Protein AF-A0A9X8VDP2-F1 (afdb_monomer)

InterPro domains:
  IPR042096 Dihydroxy-acid dehydratase, C-terminal [G3DSA:3.50.30.80] (43-76)
  IPR056740 Dihydroxy-acid/6-phosphogluconate dehydratase, C-terminal [PF24877] (30-76)

Solvent-accessible surface area (backbone atoms only — not comparable to full-atom values): 5350 Å² total; per-residue (Å²): 115,84,36,79,78,78,72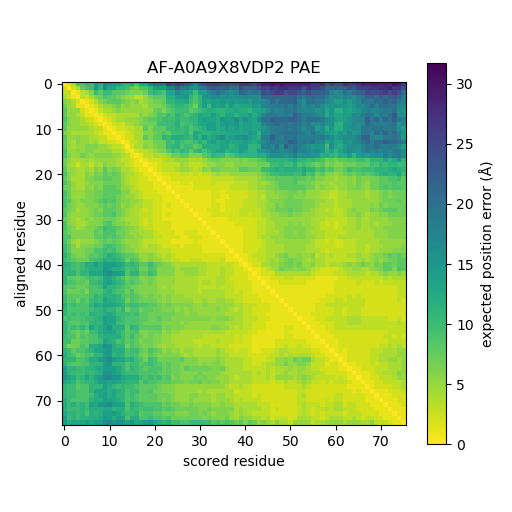,89,74,91,58,85,89,77,31,79,58,71,70,98,66,81,88,77,44,42,58,85,40,94,64,47,40,76,95,45,37,99,52,92,61,95,31,71,44,79,48,70,44,97,93,25,77,91,46,44,81,44,58,54,74,80,52,59,82,80,60,78,65,78,89,77,85,88,84,131

Mean predicted aligned error: 6.91 Å

Foldseek 3Di:
DAAPPPDDDPDPPPRPHDDPDDDPDQQPDPHHDCVRDPDVDPQWDWDDDPVHPVTDIGRNVPDDPVVVDDDDDDDD

Radius of gyration: 19.75 Å; Cα contacts (8 Å, |Δi|>4): 64; chains: 1; bounding box: 38×38×49 Å

Secondary structure (DSSP, 8-state):
---TT-----STT------SS----TTTSSS--GGG-S-SS-S-EEEEETTEEEEEEE-GGGS-GGGSS-------

Structure (mmCIF, N/CA/C/O backbone):
data_AF-A0A9X8VDP2-F1
#
_entry.id   AF-A0A9X8VDP2-F1
#
loop_
_atom_site.group_PDB
_atom_site.id
_atom_site.type_symbol
_atom_site.label_atom_id
_atom_site.label_alt_id
_atom_site.label_comp_id
_atom_site.label_asym_id
_atom_site.label_entity_id
_atom_site.label_seq_id
_atom_site.pdbx_PDB_ins_code
_atom_site.Cartn_x
_atom_site.Cartn_y
_atom_site.Cartn_z
_atom_site.occupancy
_atom_site.B_iso_or_equiv
_atom_site.auth_seq_id
_atom_site.auth_comp_id
_atom_site.auth_asym_id
_atom_site.auth_atom_id
_atom_site.pdbx_PDB_model_num
ATOM 1 N N . SER A 1 1 ? 5.759 16.068 -16.951 1.00 53.38 1 SER A N 1
ATOM 2 C CA . SER A 1 1 ? 6.217 14.725 -16.524 1.00 53.38 1 SER A CA 1
ATOM 3 C C . SER A 1 1 ? 7.427 14.887 -15.625 1.00 53.38 1 SER A C 1
ATOM 5 O O . SER A 1 1 ? 8.010 15.953 -15.686 1.00 53.38 1 SER A O 1
ATOM 7 N N . ALA A 1 2 ? 7.786 13.911 -14.790 1.00 59.84 2 ALA A N 1
ATOM 8 C CA . ALA A 1 2 ? 9.137 13.802 -14.234 1.00 59.84 2 ALA A CA 1
ATOM 9 C C . ALA A 1 2 ? 9.919 12.811 -15.119 1.00 59.84 2 ALA A C 1
ATOM 11 O O . ALA A 1 2 ? 9.341 11.818 -15.559 1.00 59.84 2 ALA A O 1
ATOM 12 N N . GLY A 1 3 ? 11.167 13.118 -15.457 1.00 67.69 3 GLY A N 1
ATOM 13 C CA . GLY A 1 3 ? 12.040 12.315 -16.302 1.00 67.69 3 GLY A CA 1
ATOM 14 C C . GLY A 1 3 ? 12.702 11.183 -15.503 1.00 67.69 3 GLY A C 1
ATOM 15 O O . GLY A 1 3 ? 12.990 11.356 -14.319 1.00 67.69 3 GLY A O 1
ATOM 16 N N . PRO A 1 4 ? 12.970 10.028 -16.126 1.00 72.31 4 PRO A N 1
ATOM 17 C CA . PRO A 1 4 ? 13.404 8.812 -15.436 1.00 72.31 4 PRO A CA 1
ATOM 18 C C . PRO A 1 4 ? 14.835 8.833 -14.881 1.00 72.31 4 PRO A C 1
ATOM 20 O O . PRO A 1 4 ? 15.213 7.936 -14.135 1.00 72.31 4 PRO A O 1
ATOM 23 N N . ALA A 1 5 ? 15.638 9.841 -15.217 1.00 75.50 5 ALA A N 1
ATOM 24 C CA . ALA A 1 5 ? 17.080 9.815 -14.984 1.00 75.50 5 ALA A CA 1
ATOM 25 C C . ALA A 1 5 ? 17.529 10.264 -13.578 1.00 75.50 5 ALA A C 1
ATOM 27 O O . ALA A 1 5 ? 18.726 10.312 -13.309 1.00 75.50 5 ALA A O 1
ATOM 28 N N . GLY A 1 6 ? 16.607 10.659 -12.689 1.00 75.50 6 GLY A N 1
ATOM 29 C CA . GLY A 1 6 ? 16.967 11.177 -11.357 1.00 75.50 6 GLY A CA 1
ATOM 30 C C . GLY A 1 6 ? 17.823 12.455 -11.392 1.00 75.50 6 GLY A C 1
ATOM 31 O O . GLY A 1 6 ? 18.419 12.838 -10.387 1.00 75.50 6 GLY A O 1
ATOM 32 N N . ILE A 1 7 ? 17.900 13.118 -12.551 1.00 78.38 7 ILE A N 1
ATOM 33 C CA . ILE A 1 7 ? 18.697 14.324 -12.764 1.00 78.38 7 ILE A CA 1
ATOM 34 C C . ILE A 1 7 ? 18.017 15.489 -12.046 1.00 78.38 7 ILE A C 1
ATOM 36 O O . ILE A 1 7 ? 16.844 15.791 -12.277 1.00 78.38 7 ILE A O 1
ATOM 40 N N . ARG A 1 8 ? 18.766 16.177 -11.183 1.00 78.88 8 ARG A N 1
ATOM 41 C CA . ARG A 1 8 ? 18.291 17.398 -10.530 1.00 78.88 8 ARG A CA 1
ATOM 42 C C . ARG A 1 8 ? 18.101 18.497 -11.577 1.00 78.88 8 ARG A C 1
ATOM 44 O O . ARG A 1 8 ? 19.063 18.913 -12.215 1.00 78.88 8 ARG A O 1
ATOM 51 N N . THR A 1 9 ? 16.884 19.018 -11.694 1.00 77.00 9 THR A N 1
ATOM 52 C CA . THR A 1 9 ? 16.562 20.120 -12.610 1.00 77.00 9 THR A CA 1
ATOM 53 C C . THR A 1 9 ? 16.319 21.422 -11.852 1.00 77.00 9 THR A C 1
ATOM 55 O O . THR A 1 9 ? 15.541 21.440 -10.899 1.00 77.00 9 THR A O 1
ATOM 58 N N . THR A 1 10 ? 16.927 22.524 -12.294 1.00 83.38 10 THR A N 1
ATOM 59 C CA . THR A 1 10 ? 16.642 23.890 -11.803 1.00 83.38 10 THR A CA 1
ATOM 60 C C . THR A 1 10 ? 15.797 24.707 -12.781 1.00 83.38 10 THR A C 1
ATOM 62 O O . THR A 1 10 ? 15.269 25.753 -12.413 1.00 83.38 10 THR A O 1
ATOM 65 N N . GLN A 1 11 ? 15.636 24.224 -14.015 1.00 82.25 11 GLN A N 1
ATOM 66 C CA . GLN A 1 11 ? 14.837 24.863 -15.053 1.00 82.25 11 GLN A CA 1
ATOM 67 C C . GLN A 1 11 ? 13.443 24.235 -15.119 1.00 82.25 11 GLN A C 1
ATOM 69 O O . GLN A 1 11 ? 13.305 23.012 -15.215 1.00 82.25 11 GLN A O 1
ATOM 74 N N . ALA A 1 12 ? 12.403 25.068 -15.079 1.00 82.38 12 ALA A N 1
ATOM 75 C CA . ALA A 1 12 ? 11.024 24.606 -15.182 1.00 82.38 12 ALA A CA 1
ATOM 76 C C . ALA A 1 12 ? 10.781 23.848 -16.500 1.00 82.38 12 ALA A C 1
ATOM 78 O O . ALA A 1 12 ? 11.335 24.197 -17.539 1.00 82.38 12 ALA A O 1
ATOM 79 N N . PHE A 1 13 ? 9.940 22.811 -16.439 1.00 79.94 13 PHE A N 1
ATOM 80 C CA . PHE A 1 13 ? 9.509 21.991 -17.584 1.00 79.94 13 PHE A CA 1
ATOM 81 C C . PHE A 1 13 ? 10.605 21.191 -18.322 1.00 79.94 13 PHE A C 1
ATOM 83 O O . PHE A 1 13 ? 10.323 20.604 -19.361 1.00 79.94 13 PHE A O 1
ATOM 90 N N . SER A 1 14 ? 11.815 21.063 -17.769 1.00 78.94 14 SER A N 1
ATOM 91 C CA . SER A 1 14 ? 12.955 20.330 -18.370 1.00 78.94 14 SER A CA 1
ATOM 92 C C . SER A 1 14 ? 12.924 18.800 -18.170 1.00 78.94 14 SER A C 1
ATOM 94 O O . SER A 1 14 ? 13.944 18.148 -17.978 1.00 78.94 14 SER A O 1
ATOM 96 N N . GLN A 1 15 ? 11.734 18.201 -18.170 1.00 79.12 15 GLN A N 1
ATOM 97 C CA . GLN A 1 15 ? 11.518 16.792 -17.811 1.00 79.12 15 GLN A CA 1
ATOM 98 C C . GLN A 1 15 ? 11.097 15.954 -19.039 1.00 79.12 15 GLN A C 1
ATOM 100 O O . GLN A 1 15 ? 10.137 15.165 -18.993 1.00 79.12 15 GLN A O 1
ATOM 105 N N . ASP A 1 16 ? 11.777 16.182 -20.166 1.00 79.75 16 ASP A N 1
ATOM 106 C CA . ASP A 1 16 ? 11.530 15.541 -21.468 1.00 79.75 16 ASP A CA 1
ATOM 107 C C . ASP A 1 16 ? 12.241 14.187 -21.642 1.00 79.75 16 ASP A C 1
ATOM 109 O O . ASP A 1 16 ? 11.937 13.451 -22.575 1.00 79.75 16 ASP A O 1
ATOM 113 N N . CYS A 1 17 ? 13.103 13.808 -20.700 1.00 79.75 17 CYS A N 1
ATOM 114 C CA . CYS A 1 17 ? 13.795 12.524 -20.694 1.00 79.75 17 CYS A CA 1
ATOM 115 C C . CYS A 1 17 ? 12.812 11.332 -20.713 1.00 79.75 17 CYS A C 1
ATOM 117 O O . CYS A 1 17 ? 11.752 11.345 -20.068 1.00 79.75 17 CYS A O 1
ATOM 119 N N . ARG A 1 18 ? 13.167 10.284 -21.461 1.00 83.12 18 ARG A N 1
ATOM 120 C CA . ARG A 1 18 ? 12.446 9.009 -21.585 1.00 83.12 18 ARG A CA 1
ATOM 121 C C . ARG A 1 18 ? 13.442 7.856 -21.469 1.00 83.12 18 ARG A C 1
ATOM 123 O O . ARG A 1 18 ? 14.627 8.053 -21.700 1.00 83.12 18 ARG A O 1
ATOM 130 N N . TRP A 1 19 ? 12.955 6.676 -21.090 1.00 83.50 19 TRP A N 1
ATOM 131 C CA . TRP A 1 19 ? 13.742 5.445 -21.168 1.00 83.50 19 TRP A CA 1
ATOM 132 C C . TRP A 1 19 ? 13.938 5.044 -22.634 1.00 83.50 19 TRP A C 1
ATOM 134 O O . TRP A 1 19 ? 13.020 5.218 -23.435 1.00 83.50 19 TRP A O 1
ATOM 144 N N . ASP A 1 20 ? 15.093 4.460 -22.960 1.00 88.50 20 ASP A N 1
ATOM 145 C CA . ASP A 1 20 ? 15.414 4.006 -24.324 1.00 88.50 20 ASP A CA 1
ATOM 146 C C . ASP A 1 20 ? 14.515 2.855 -24.798 1.00 88.50 20 ASP A C 1
ATOM 148 O O . ASP A 1 20 ? 14.317 2.648 -25.994 1.00 88.50 20 ASP A O 1
ATOM 152 N N . SER A 1 21 ? 13.961 2.088 -23.857 1.00 91.12 21 SER A N 1
ATOM 153 C CA . SER A 1 21 ? 13.061 0.973 -24.137 1.00 91.12 21 SER A CA 1
ATOM 154 C C . SER A 1 21 ? 11.917 0.907 -23.128 1.00 91.12 21 SER A C 1
ATOM 156 O O . SER A 1 21 ? 11.983 1.472 -22.034 1.00 91.12 21 SER A O 1
ATOM 158 N N . LEU A 1 22 ? 10.833 0.238 -23.527 1.00 91.25 22 LEU A N 1
ATOM 159 C CA . LEU A 1 22 ? 9.676 0.013 -22.668 1.00 91.25 22 LEU A CA 1
ATOM 160 C C . LEU A 1 22 ? 9.927 -1.151 -21.713 1.00 91.25 22 LEU A C 1
ATOM 162 O O . LEU A 1 22 ? 10.446 -2.194 -22.111 1.00 91.25 22 LEU A O 1
ATOM 166 N N . ASP A 1 23 ? 9.434 -1.008 -20.486 1.00 92.94 23 ASP A N 1
ATOM 167 C CA . ASP A 1 23 ? 9.351 -2.121 -19.551 1.00 92.94 23 ASP A CA 1
ATOM 168 C C . ASP A 1 23 ? 8.232 -3.094 -19.966 1.00 92.94 23 ASP A C 1
ATOM 170 O O . ASP A 1 23 ? 7.023 -2.833 -19.849 1.00 92.94 23 ASP A O 1
ATOM 174 N N . THR A 1 24 ? 8.659 -4.234 -20.500 1.00 95.88 24 THR A N 1
ATOM 175 C CA . THR A 1 24 ? 7.787 -5.314 -20.970 1.00 95.88 24 THR A CA 1
ATOM 176 C C . THR A 1 24 ? 7.747 -6.503 -20.011 1.00 95.88 24 THR A C 1
ATOM 178 O O . THR A 1 24 ? 6.967 -7.428 -20.241 1.00 95.88 24 THR A O 1
ATOM 181 N N . ASP A 1 25 ? 8.501 -6.471 -18.906 1.00 97.25 25 ASP A N 1
ATOM 182 C CA . ASP A 1 25 ? 8.515 -7.552 -17.925 1.00 97.25 25 ASP A CA 1
ATOM 183 C C . ASP A 1 25 ? 7.269 -7.471 -17.036 1.00 97.25 25 ASP A C 1
ATOM 185 O O . ASP A 1 25 ? 7.113 -6.598 -16.185 1.00 97.25 25 ASP A O 1
ATOM 189 N N . ARG A 1 26 ? 6.342 -8.408 -17.238 1.00 97.25 26 ARG A N 1
ATOM 190 C CA . ARG A 1 26 ? 5.084 -8.482 -16.484 1.00 97.25 26 ARG A CA 1
ATOM 191 C C . ARG A 1 26 ? 5.184 -9.277 -15.184 1.00 97.25 26 ARG A C 1
ATOM 193 O O . ARG A 1 26 ? 4.153 -9.489 -14.538 1.00 97.25 26 ARG A O 1
ATOM 200 N N . LYS A 1 27 ? 6.379 -9.721 -14.806 1.00 97.62 27 LYS A N 1
ATOM 201 C CA . LYS A 1 27 ? 6.646 -10.439 -13.564 1.00 97.62 27 LYS A CA 1
ATOM 202 C C . LYS A 1 27 ? 7.456 -9.587 -12.598 1.00 97.62 27 LYS A C 1
ATOM 204 O O . LYS A 1 27 ? 6.981 -9.351 -11.492 1.00 97.62 27 LYS A O 1
ATOM 209 N N . GLU A 1 28 ? 8.626 -9.103 -13.013 1.00 96.50 28 GLU A N 1
ATOM 210 C CA . GLU A 1 28 ? 9.500 -8.312 -12.136 1.00 96.50 28 GLU A CA 1
ATOM 211 C C . GLU A 1 28 ? 9.549 -6.817 -12.463 1.00 96.50 28 GLU A C 1
ATOM 213 O O . GLU A 1 28 ? 10.029 -6.037 -11.636 1.00 96.50 28 GLU A O 1
ATOM 218 N N . GLY A 1 29 ? 8.975 -6.396 -13.591 1.00 95.19 29 GLY A N 1
ATOM 219 C CA . GLY A 1 29 ? 8.898 -4.991 -13.982 1.00 95.19 29 GLY A CA 1
ATOM 220 C C . GLY A 1 29 ? 7.983 -4.133 -13.099 1.00 95.19 29 GLY A C 1
ATOM 221 O O . GLY A 1 29 ? 7.386 -4.576 -12.111 1.00 95.19 29 GLY A O 1
ATOM 222 N N . CYS A 1 30 ? 7.869 -2.865 -13.481 1.00 93.88 30 CYS A N 1
ATOM 223 C CA . CYS A 1 30 ? 7.078 -1.829 -12.825 1.00 93.88 30 CYS A CA 1
ATOM 224 C C . CYS A 1 30 ? 5.570 -2.110 -12.909 1.00 93.88 30 CYS A C 1
ATOM 226 O O . CYS A 1 30 ? 4.842 -1.880 -11.943 1.00 93.88 30 CYS A O 1
ATOM 228 N N . ILE A 1 31 ? 5.097 -2.639 -14.044 1.00 94.50 31 ILE A N 1
ATOM 229 C CA . ILE A 1 31 ? 3.698 -3.041 -14.240 1.00 94.50 31 ILE A CA 1
ATOM 230 C C . ILE A 1 31 ? 3.639 -4.559 -14.349 1.00 94.50 31 ILE A C 1
ATOM 232 O O . ILE A 1 31 ? 4.113 -5.139 -15.326 1.00 94.50 31 ILE A O 1
ATOM 236 N N . ARG A 1 32 ? 3.009 -5.196 -13.362 1.00 96.81 32 ARG A N 1
ATOM 237 C CA . ARG A 1 32 ? 2.956 -6.655 -1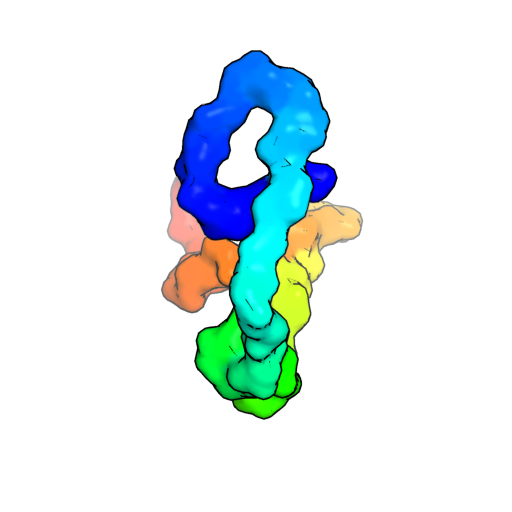3.231 1.00 96.81 32 ARG A CA 1
ATOM 238 C C . ARG A 1 32 ? 1.579 -7.210 -13.586 1.00 96.81 32 ARG A C 1
ATOM 240 O O . ARG A 1 32 ? 0.558 -6.540 -13.447 1.00 96.81 32 ARG A O 1
ATOM 247 N N . THR A 1 33 ? 1.567 -8.453 -14.050 1.00 97.75 33 THR A N 1
ATOM 248 C CA . THR A 1 33 ? 0.355 -9.280 -14.160 1.00 97.75 33 THR A CA 1
ATOM 249 C C . THR A 1 33 ? -0.236 -9.549 -12.780 1.00 97.75 33 THR A C 1
ATOM 251 O O . THR A 1 33 ? 0.467 -9.467 -11.772 1.00 97.75 33 THR A O 1
ATOM 254 N N . ARG A 1 34 ? -1.528 -9.892 -12.717 1.00 95.69 34 ARG A N 1
ATOM 255 C CA . ARG A 1 34 ? -2.203 -10.175 -11.444 1.00 95.69 34 ARG A CA 1
ATOM 256 C C . ARG A 1 34 ? -1.517 -11.314 -10.692 1.00 95.69 34 ARG A C 1
ATOM 258 O O . ARG A 1 34 ? -1.321 -11.210 -9.487 1.00 95.69 34 ARG A O 1
ATOM 265 N N . GLU A 1 35 ? -1.103 -12.357 -11.403 1.00 97.19 35 GLU A N 1
ATOM 266 C CA . GLU A 1 35 ? -0.427 -13.535 -10.851 1.00 97.19 35 GLU A CA 1
ATOM 267 C C . GLU A 1 35 ? 0.880 -13.169 -10.130 1.00 97.19 35 GLU A C 1
ATOM 269 O O . GLU A 1 35 ? 1.259 -13.830 -9.168 1.00 97.19 35 GLU A O 1
ATOM 274 N N . HIS A 1 36 ? 1.539 -12.092 -10.564 1.00 96.88 36 HIS A N 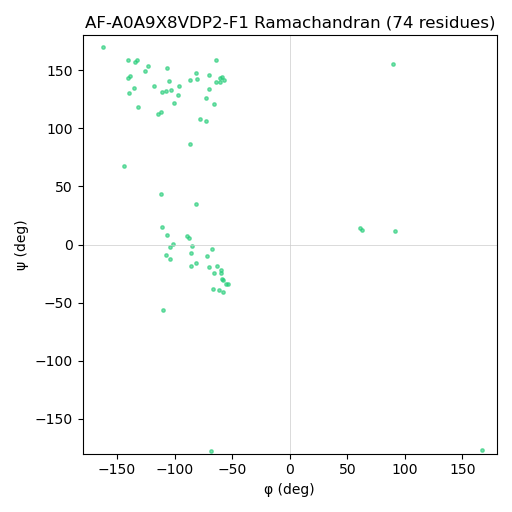1
ATOM 275 C CA . HIS A 1 36 ? 2.807 -11.600 -10.021 1.00 96.88 36 HIS A CA 1
ATOM 276 C C . HIS A 1 36 ? 2.662 -10.268 -9.269 1.00 96.88 36 HIS A C 1
ATOM 278 O O . HIS A 1 36 ? 3.654 -9.578 -9.023 1.00 96.88 36 HIS A O 1
ATOM 284 N N . ALA A 1 37 ? 1.436 -9.869 -8.922 1.00 93.69 37 ALA A N 1
ATOM 285 C CA . ALA A 1 37 ? 1.195 -8.634 -8.192 1.00 93.69 37 ALA A CA 1
ATOM 286 C C . ALA A 1 37 ? 1.893 -8.661 -6.823 1.00 93.69 37 ALA A C 1
ATOM 288 O O . ALA A 1 37 ? 1.915 -9.692 -6.148 1.00 93.69 37 ALA A O 1
ATOM 289 N N . TYR A 1 38 ? 2.411 -7.506 -6.385 1.00 89.00 38 TYR A N 1
ATOM 290 C CA . TYR A 1 38 ? 3.044 -7.347 -5.065 1.00 89.00 38 TYR A CA 1
ATOM 291 C C . TYR A 1 38 ? 2.137 -7.799 -3.914 1.00 89.00 38 TYR A C 1
ATOM 293 O O . TYR A 1 38 ? 2.601 -8.325 -2.905 1.00 89.00 38 TYR A O 1
ATOM 301 N N . SER A 1 39 ? 0.833 -7.595 -4.085 1.00 89.06 39 SER A N 1
ATOM 302 C CA . SER A 1 39 ? -0.224 -8.068 -3.207 1.00 89.06 39 SER A CA 1
ATOM 303 C C . SER A 1 39 ? -1.401 -8.522 -4.064 1.00 89.06 39 SER A C 1
ATOM 305 O O . SER A 1 39 ? -1.695 -7.911 -5.091 1.00 89.06 39 SER A O 1
ATOM 307 N N . GLN A 1 40 ? -2.078 -9.587 -3.635 1.00 90.88 40 GLN A N 1
ATOM 308 C CA . GLN A 1 40 ? -3.349 -10.015 -4.235 1.00 90.88 40 GLN A CA 1
ATOM 309 C C . GLN A 1 40 ? -4.543 -9.210 -3.697 1.00 90.88 40 GLN A C 1
ATOM 311 O O . GLN A 1 40 ? -5.616 -9.223 -4.296 1.00 90.88 40 GLN A O 1
ATOM 316 N N . ASP A 1 41 ? -4.344 -8.504 -2.584 1.00 88.12 41 ASP A N 1
ATOM 317 C CA . ASP A 1 41 ? -5.258 -7.497 -2.053 1.00 88.12 41 ASP A CA 1
ATOM 318 C C . ASP A 1 41 ? -4.966 -6.129 -2.696 1.00 88.12 41 ASP A C 1
ATOM 320 O O . ASP A 1 41 ? -3.800 -5.775 -2.896 1.00 88.12 41 ASP A O 1
ATOM 324 N N . GLY A 1 42 ? -6.019 -5.360 -2.996 1.00 88.81 42 GLY A N 1
ATOM 325 C CA . GLY A 1 42 ? -5.947 -4.045 -3.650 1.00 88.81 42 GLY A CA 1
ATOM 326 C C . GLY A 1 42 ? -5.308 -2.926 -2.815 1.00 88.81 42 GLY A C 1
ATOM 327 O O . GLY A 1 42 ? -5.124 -1.818 -3.317 1.00 88.81 42 GLY A O 1
ATOM 328 N N . GLY A 1 43 ? -4.948 -3.195 -1.560 1.00 92.06 43 GLY A N 1
ATOM 329 C CA . GLY A 1 43 ? -4.150 -2.307 -0.725 1.00 92.06 43 GLY A CA 1
ATOM 330 C C . GLY A 1 43 ? -4.957 -1.337 0.132 1.00 92.06 43 GLY A C 1
ATOM 331 O O . GLY A 1 43 ? -4.363 -0.403 0.674 1.00 92.06 43 GLY A O 1
ATOM 332 N N . LEU A 1 44 ? -6.276 -1.526 0.245 1.00 94.44 44 LEU A N 1
ATOM 333 C CA . LEU A 1 44 ? -7.172 -0.706 1.059 1.00 94.44 44 LEU A CA 1
A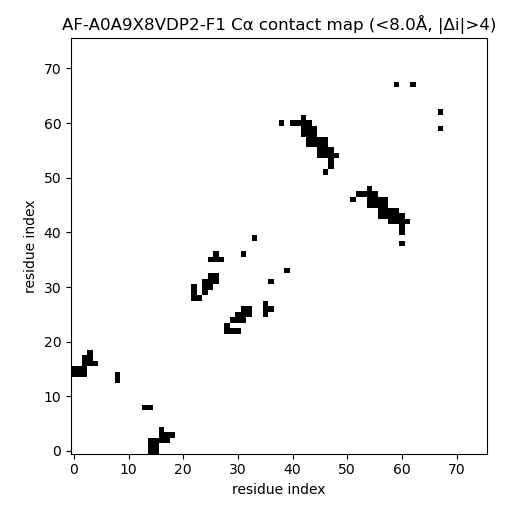TOM 334 C C . LEU A 1 44 ? -8.137 -1.586 1.854 1.00 94.44 44 LEU A C 1
ATOM 336 O O . LEU A 1 44 ? -8.769 -2.480 1.300 1.00 94.44 44 LEU A O 1
ATOM 340 N N . ALA A 1 45 ? -8.302 -1.265 3.134 1.00 93.62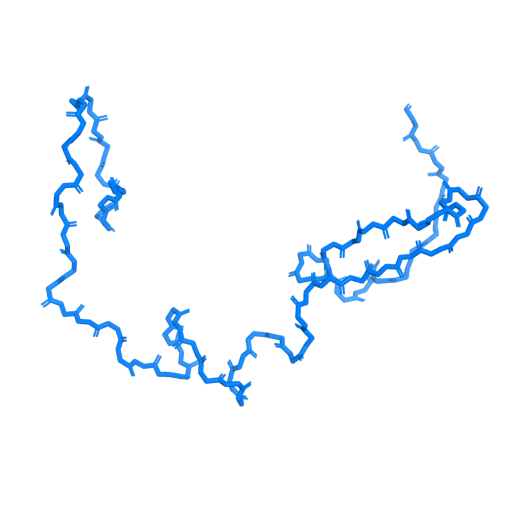 45 ALA A N 1
ATOM 341 C CA . ALA A 1 45 ? -9.324 -1.844 3.997 1.00 93.62 45 ALA A CA 1
ATOM 342 C C . ALA A 1 45 ? -10.162 -0.739 4.645 1.00 93.62 45 ALA A C 1
ATOM 344 O O . ALA A 1 45 ? -9.656 0.354 4.920 1.00 93.62 45 ALA A O 1
ATOM 345 N N . VAL A 1 46 ? -11.434 -1.044 4.911 1.00 96.75 46 VAL A N 1
ATOM 346 C CA . VAL A 1 46 ? -12.318 -0.200 5.721 1.00 96.75 46 VAL A CA 1
ATOM 347 C C . VAL A 1 46 ? -12.396 -0.797 7.121 1.00 96.75 46 VAL A C 1
ATOM 349 O O . VAL A 1 46 ? -12.780 -1.957 7.271 1.00 96.75 46 VAL A O 1
ATOM 352 N N . LEU A 1 47 ? -12.025 -0.022 8.138 1.00 96.94 47 LEU A N 1
ATOM 353 C CA . LEU A 1 47 ? -12.156 -0.417 9.538 1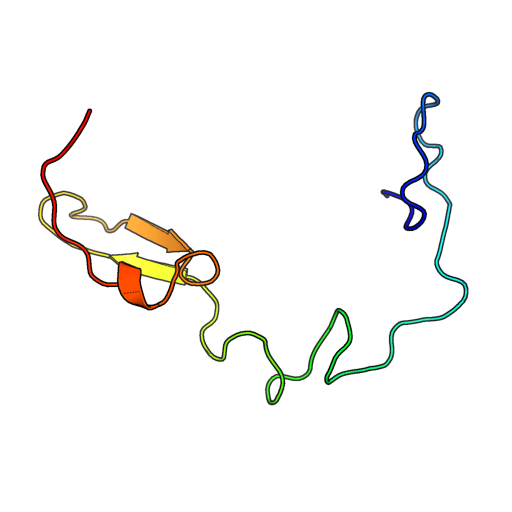.00 96.94 47 LEU A CA 1
ATOM 354 C C . LEU A 1 47 ? -13.325 0.318 10.178 1.00 96.94 47 LEU A C 1
ATOM 356 O O . LEU A 1 47 ? -13.507 1.510 9.949 1.00 96.94 47 LEU A O 1
ATOM 360 N N . TYR A 1 48 ? -14.069 -0.388 11.020 1.00 98.38 48 TYR A N 1
ATOM 361 C CA . TYR A 1 48 ? -15.187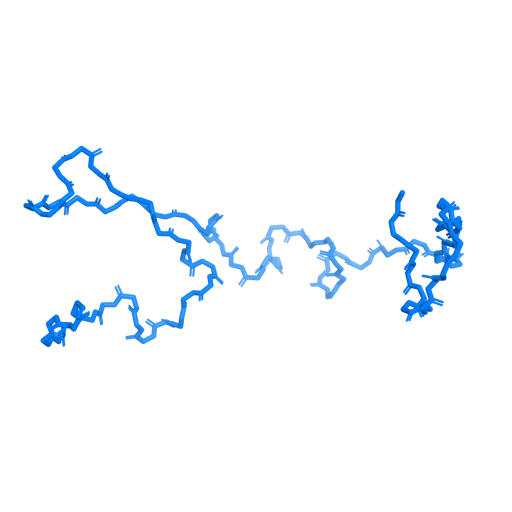 0.154 11.784 1.00 98.38 48 TYR A CA 1
ATOM 362 C C . TYR A 1 48 ? -14.962 -0.072 13.274 1.00 98.38 48 TYR A C 1
ATOM 364 O O . TYR A 1 48 ? -14.288 -1.018 13.683 1.00 98.38 48 TYR A O 1
ATOM 372 N N . GLY A 1 49 ? -15.558 0.786 14.091 1.00 97.81 49 GLY A N 1
ATOM 373 C CA . GLY A 1 49 ? -15.540 0.651 15.541 1.00 97.81 49 GLY A CA 1
ATOM 374 C C . GLY A 1 49 ? -16.025 1.919 16.223 1.00 97.81 49 GLY A C 1
ATOM 375 O O . GLY A 1 49 ? -16.372 2.894 15.567 1.00 97.81 49 GLY A O 1
ATOM 376 N N . ASN A 1 50 ? -15.990 1.932 17.550 1.00 98.25 50 ASN A N 1
ATOM 377 C CA . ASN A 1 50 ? -16.395 3.089 18.352 1.00 98.25 50 ASN A CA 1
ATOM 378 C C . ASN A 1 50 ? -15.583 4.369 18.059 1.00 98.25 50 ASN A C 1
ATOM 380 O O . ASN A 1 50 ? -16.074 5.463 18.293 1.00 98.25 50 ASN A O 1
ATOM 384 N N . LEU A 1 51 ? -14.347 4.253 17.557 1.00 96.75 51 LEU A N 1
ATOM 385 C CA . LEU A 1 51 ? -13.544 5.409 17.126 1.00 96.75 51 LEU A CA 1
ATOM 386 C C . LEU A 1 51 ? -13.829 5.852 15.681 1.00 96.75 51 LEU A C 1
ATOM 388 O O . LEU A 1 51 ? -13.463 6.959 15.297 1.00 96.75 51 LEU A O 1
ATOM 392 N N . ALA A 1 52 ? -14.440 4.989 14.872 1.00 97.88 52 ALA A N 1
ATOM 393 C CA . ALA A 1 52 ? -14.692 5.202 13.452 1.00 97.88 52 ALA A CA 1
ATOM 394 C C . ALA A 1 52 ? -16.049 4.587 13.079 1.00 97.88 52 ALA A C 1
ATOM 396 O O . ALA A 1 52 ? -16.122 3.584 12.369 1.00 97.88 52 ALA A O 1
ATOM 397 N N . GLU A 1 53 ? -17.133 5.172 13.598 1.00 98.12 53 GLU A N 1
ATOM 398 C CA . GLU A 1 53 ? -18.496 4.632 13.450 1.00 98.12 53 GLU A CA 1
ATOM 399 C C . GLU A 1 53 ? -18.932 4.560 11.981 1.00 98.12 53 GLU A C 1
ATOM 401 O O . GLU A 1 53 ? -19.506 3.569 11.540 1.00 98.12 53 GLU A O 1
ATOM 406 N N . ASN A 1 54 ? -18.565 5.576 11.197 1.00 98.12 54 ASN A N 1
ATOM 407 C CA . ASN A 1 54 ? -18.822 5.638 9.754 1.00 98.12 54 ASN A CA 1
ATOM 408 C C . ASN A 1 54 ? -17.700 5.010 8.911 1.00 98.12 54 ASN A C 1
ATOM 410 O O . ASN A 1 54 ? -17.708 5.106 7.685 1.00 98.12 54 ASN A O 1
ATOM 414 N N . GLY A 1 55 ? -16.738 4.369 9.570 1.00 98.00 55 GLY A N 1
ATOM 415 C CA . GLY A 1 55 ? -15.579 3.752 8.953 1.00 98.00 55 GLY A CA 1
ATOM 416 C C . GLY A 1 55 ? -14.377 4.687 8.816 1.00 98.00 55 GLY A C 1
ATOM 417 O O . GLY A 1 55 ? -14.495 5.912 8.750 1.00 98.00 55 GLY A O 1
ATOM 418 N N . CYS A 1 56 ? -13.191 4.091 8.756 1.00 97.94 56 CYS A N 1
ATOM 419 C CA . CYS A 1 56 ? -11.955 4.740 8.339 1.00 97.94 56 CYS A CA 1
ATOM 420 C C . CYS A 1 56 ? -11.209 3.863 7.326 1.00 97.94 56 CYS A C 1
ATOM 422 O O . CYS A 1 56 ? -11.436 2.656 7.243 1.00 97.94 56 CYS A O 1
ATOM 424 N N . ILE A 1 57 ? -10.330 4.480 6.536 1.00 96.56 57 ILE A N 1
ATOM 425 C CA . ILE A 1 57 ? -9.568 3.793 5.491 1.00 96.56 57 ILE A CA 1
ATOM 426 C C . ILE A 1 57 ? -8.137 3.566 5.958 1.00 96.56 57 ILE A C 1
ATOM 428 O O . ILE A 1 57 ? -7.470 4.497 6.408 1.00 96.56 57 ILE A O 1
ATOM 432 N N . VAL A 1 58 ? -7.646 2.344 5.775 1.00 94.81 58 VAL A N 1
ATOM 433 C CA . VAL A 1 58 ? -6.238 1.991 5.979 1.00 94.81 58 VAL A CA 1
ATOM 434 C C . VAL A 1 58 ? -5.638 1.514 4.666 1.00 94.81 58 VAL A C 1
ATOM 436 O O . VAL A 1 58 ? -6.244 0.719 3.950 1.00 94.81 58 VAL A O 1
ATOM 439 N N . LYS A 1 59 ? -4.419 1.973 4.363 1.00 94.62 59 LYS A N 1
ATOM 440 C CA . LYS A 1 59 ? -3.641 1.502 3.214 1.00 94.62 59 LYS A CA 1
ATOM 441 C C . LYS A 1 59 ? -2.838 0.258 3.586 1.00 94.62 59 LYS A C 1
ATOM 443 O O . LYS A 1 59 ? -1.672 0.363 3.957 1.00 94.62 59 LYS A O 1
ATOM 448 N N . THR A 1 60 ? -3.459 -0.912 3.474 1.00 91.75 60 THR A N 1
ATOM 449 C CA . THR A 1 60 ? -2.859 -2.208 3.843 1.00 91.75 60 THR A CA 1
ATOM 450 C C . THR A 1 60 ? -1.567 -2.498 3.080 1.00 91.75 60 THR A C 1
ATOM 452 O O . THR A 1 60 ? -0.651 -3.085 3.643 1.00 91.75 60 THR A O 1
ATOM 455 N N . ALA A 1 61 ? -1.432 -2.004 1.844 1.00 90.69 61 ALA A N 1
ATOM 456 C CA . ALA A 1 61 ? -0.215 -2.167 1.044 1.00 90.69 61 ALA A CA 1
ATOM 457 C C . ALA A 1 61 ? 1.039 -1.501 1.647 1.00 90.69 61 ALA A C 1
ATOM 459 O O . ALA A 1 61 ? 2.148 -1.817 1.229 1.00 90.69 61 ALA A O 1
ATOM 460 N N . GLY A 1 62 ? 0.875 -0.551 2.574 1.00 88.62 62 GLY A N 1
ATOM 461 C CA . GLY A 1 62 ? 1.980 0.142 3.242 1.00 88.6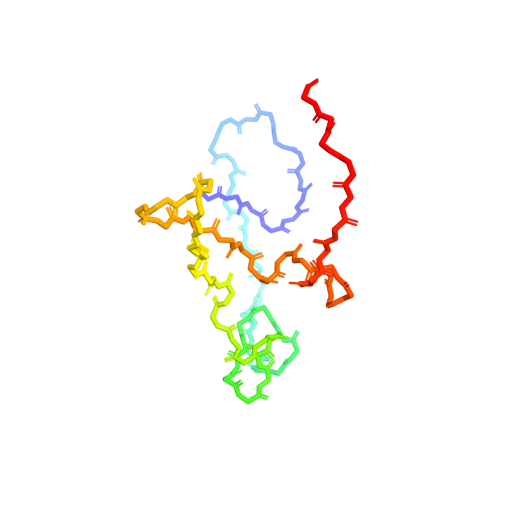2 62 GLY A CA 1
ATOM 462 C C . GLY A 1 62 ? 2.205 -0.282 4.694 1.00 88.62 62 GLY A C 1
ATOM 463 O O . GLY A 1 62 ? 2.960 0.391 5.387 1.00 88.62 62 GLY A O 1
ATOM 464 N N . VAL A 1 63 ? 1.520 -1.324 5.173 1.00 89.38 63 VAL A N 1
ATOM 465 C CA . VAL A 1 63 ? 1.584 -1.779 6.568 1.00 89.38 63 VAL A CA 1
ATOM 466 C C . VAL A 1 63 ? 2.302 -3.124 6.629 1.00 89.38 63 VAL A C 1
ATOM 468 O O . VAL A 1 63 ? 1.962 -4.044 5.884 1.00 89.38 63 VAL A O 1
ATOM 471 N N . ASP A 1 64 ? 3.271 -3.255 7.535 1.00 90.44 64 ASP A N 1
ATOM 472 C CA . ASP A 1 64 ? 3.928 -4.537 7.792 1.00 90.44 64 ASP A CA 1
ATOM 473 C C . ASP A 1 64 ? 2.915 -5.580 8.272 1.00 90.44 64 ASP A C 1
ATOM 475 O O . ASP A 1 64 ? 2.031 -5.290 9.080 1.00 90.44 64 ASP A O 1
ATOM 479 N N . LYS A 1 65 ? 3.057 -6.826 7.803 1.00 88.12 65 LYS A N 1
ATOM 480 C CA . LYS A 1 65 ? 2.084 -7.902 8.076 1.00 88.12 65 LYS A CA 1
ATOM 481 C C . LYS A 1 65 ? 1.840 -8.126 9.570 1.00 88.12 65 LYS A C 1
ATOM 483 O O . LYS A 1 65 ? 0.720 -8.433 9.964 1.00 88.12 65 LYS A O 1
ATOM 488 N N . GLU A 1 66 ? 2.870 -7.944 10.389 1.00 92.38 66 GLU A N 1
ATOM 489 C CA . GLU A 1 66 ? 2.806 -8.101 11.846 1.00 92.38 66 GLU A CA 1
ATOM 490 C C . GLU A 1 66 ? 1.988 -6.993 12.534 1.00 92.38 66 GLU A C 1
ATOM 492 O O . GLU A 1 66 ? 1.505 -7.187 13.644 1.00 92.38 66 GLU A O 1
ATOM 497 N N . ILE A 1 67 ? 1.780 -5.852 11.865 1.00 92.12 67 ILE A N 1
ATOM 498 C CA . ILE A 1 67 ? 1.089 -4.664 12.395 1.00 92.12 67 ILE A CA 1
ATOM 499 C C . ILE A 1 67 ? -0.360 -4.575 11.881 1.00 92.12 67 ILE A C 1
ATOM 501 O O . ILE A 1 67 ? -1.120 -3.695 12.280 1.00 92.12 67 ILE A O 1
ATOM 505 N N . LEU A 1 68 ? -0.816 -5.531 11.061 1.00 92.00 68 LEU A N 1
ATOM 506 C CA . LEU A 1 68 ? -2.230 -5.619 10.663 1.00 92.00 68 LEU A CA 1
ATOM 507 C C . LEU A 1 68 ? -3.172 -5.791 11.865 1.00 92.00 68 LEU A C 1
ATOM 509 O O . LEU A 1 68 ? -4.356 -5.475 11.782 1.00 92.00 68 LEU A O 1
ATOM 513 N N . THR A 1 69 ? -2.658 -6.280 12.993 1.00 94.00 69 THR A N 1
ATOM 514 C CA . THR A 1 69 ? -3.347 -6.254 14.283 1.00 94.00 69 THR A CA 1
ATOM 515 C C . THR A 1 69 ? -2.393 -5.724 15.338 1.00 94.00 69 THR A C 1
ATOM 517 O O . THR A 1 69 ? -1.367 -6.331 15.622 1.00 94.00 69 THR A O 1
ATOM 520 N N . PHE A 1 70 ? -2.744 -4.595 15.944 1.00 94.69 70 PHE A N 1
ATOM 521 C CA . PHE A 1 70 ? -1.923 -3.948 16.957 1.00 94.69 70 PHE A CA 1
ATOM 522 C C . PHE A 1 70 ? -2.789 -3.422 18.101 1.00 94.69 70 PHE A C 1
ATOM 524 O O . PHE A 1 70 ? -3.905 -2.943 17.892 1.00 94.69 70 PHE A O 1
ATOM 531 N N . ARG A 1 71 ? -2.249 -3.477 19.322 1.00 96.56 71 ARG A N 1
ATOM 532 C CA . ARG A 1 71 ? -2.840 -2.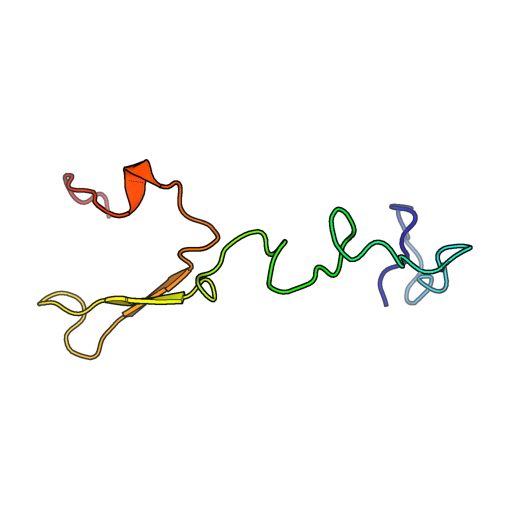850 20.504 1.00 96.56 71 ARG A CA 1
ATOM 533 C C . ARG A 1 71 ? -1.744 -2.215 21.347 1.00 96.56 71 ARG A C 1
ATOM 535 O O . ARG A 1 71 ? -0.775 -2.874 21.708 1.00 96.56 71 ARG A O 1
ATOM 542 N N . GLY A 1 72 ? -1.948 -0.961 21.723 1.00 96.50 72 GLY A N 1
ATOM 543 C CA . GLY A 1 72 ? -1.030 -0.226 22.580 1.00 96.50 72 GLY A CA 1
ATOM 544 C C . GLY A 1 72 ? -1.694 0.996 23.209 1.00 96.50 72 GLY A C 1
ATOM 545 O O . GLY A 1 72 ? -2.826 1.333 22.850 1.00 96.50 72 GLY A O 1
ATOM 546 N N . PRO A 1 73 ? -1.020 1.645 24.170 1.00 97.94 73 PRO A N 1
ATOM 547 C CA . PRO A 1 73 ? -1.489 2.907 24.723 1.00 97.94 73 PRO A CA 1
ATOM 548 C C . PRO A 1 73 ? -1.490 3.991 23.638 1.00 97.94 73 PRO A C 1
ATOM 550 O O . PRO A 1 73 ? -0.561 4.082 22.836 1.00 97.94 73 PRO A O 1
ATOM 553 N N . ALA A 1 74 ? -2.524 4.832 23.626 1.00 96.44 74 ALA A N 1
ATOM 554 C CA . ALA A 1 74 ? -2.575 5.977 22.728 1.00 96.44 74 ALA A CA 1
ATOM 555 C C . ALA A 1 74 ? -1.553 7.043 23.159 1.00 96.44 74 ALA A C 1
ATOM 557 O O . ALA A 1 74 ? -1.479 7.405 24.336 1.00 96.44 74 ALA A O 1
ATOM 558 N N . LYS A 1 75 ? -0.799 7.572 22.193 1.00 96.19 75 LYS A N 1
ATOM 559 C CA . LYS A 1 75 ? 0.000 8.790 22.336 1.00 96.19 75 LYS A CA 1
ATOM 560 C C . LYS A 1 75 ? -0.598 9.831 21.396 1.00 96.19 75 LYS A C 1
ATOM 562 O O . LYS A 1 75 ? -0.563 9.634 20.185 1.00 96.19 75 LYS A O 1
ATOM 567 N N . VAL A 1 76 ? -1.176 10.877 21.977 1.00 92.25 76 VAL A N 1
ATOM 568 C CA . VAL A 1 76 ? -1.766 12.017 21.260 1.00 92.25 76 VAL A CA 1
ATOM 569 C C . VAL A 1 76 ? -0.806 13.193 21.325 1.00 92.25 76 VAL A C 1
ATOM 571 O O . VAL A 1 76 ? -0.167 13.354 22.395 1.00 92.25 76 VAL A O 1
#

pLDDT: mean 89.84, std 9.15, range [53.38, 98.38]

Organism: Serratia marcescens (NCBI:txid615)

Sequence (76 aa):
SAGPAGIRTTQAFSQDCRWDSLDTDRKEGCIRTREHAYSQDGGLAVLYGNLAENGCIVKTAGVDKEILTFRGPAKV